Protein AF-A0A3E4IMA4-F1 (afdb_monomer_lite)

Structure (mmCIF, N/CA/C/O backbone):
data_AF-A0A3E4IMA4-F1
#
_entry.id   AF-A0A3E4IMA4-F1
#
loop_
_atom_site.group_PDB
_atom_site.id
_atom_site.type_symbol
_atom_site.label_atom_id
_atom_site.label_alt_id
_atom_site.label_comp_id
_atom_site.label_asym_id
_atom_site.label_entity_id
_atom_site.label_seq_id
_atom_site.pdbx_PDB_ins_code
_atom_site.Cartn_x
_atom_site.Cartn_y
_atom_site.Cartn_z
_atom_site.occupancy
_atom_site.B_iso_or_equiv
_atom_site.auth_seq_id
_atom_site.auth_comp_id
_atom_site.auth_asym_id
_atom_site.auth_atom_id
_atom_site.pdbx_PDB_model_num
ATOM 1 N N . MET A 1 1 ? -2.801 -4.330 1.510 1.00 87.19 1 MET A N 1
ATOM 2 C CA . MET A 1 1 ? -1.564 -3.655 1.043 1.00 87.19 1 MET A CA 1
ATOM 3 C C . MET A 1 1 ? -0.787 -4.439 -0.017 1.00 87.19 1 MET A C 1
ATOM 5 O O . MET A 1 1 ? -0.406 -3.835 -1.012 1.00 87.19 1 MET A O 1
ATOM 9 N N . ARG A 1 2 ? -0.612 -5.766 0.121 1.00 86.00 2 ARG A N 1
ATOM 10 C CA . ARG A 1 2 ? 0.105 -6.627 -0.852 1.00 86.00 2 ARG A CA 1
ATOM 11 C C . ARG A 1 2 ? -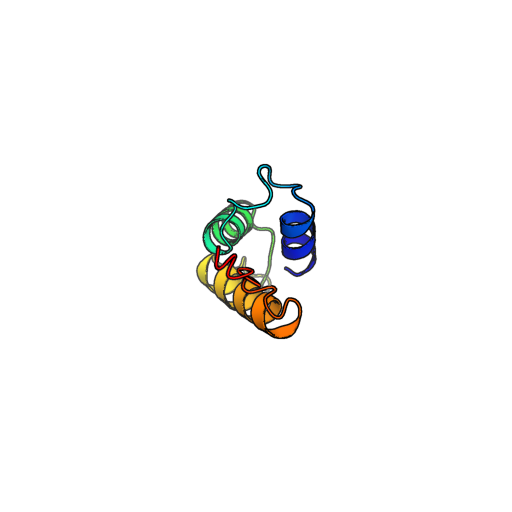0.327 -6.452 -2.315 1.00 86.00 2 ARG A C 1
ATOM 13 O O . ARG A 1 2 ? 0.521 -6.345 -3.191 1.00 86.00 2 ARG A O 1
ATOM 20 N N . LEU A 1 3 ? -1.635 -6.348 -2.573 1.00 86.19 3 LEU A N 1
ATOM 21 C CA . LEU A 1 3 ? -2.165 -6.127 -3.924 1.00 86.19 3 LEU A CA 1
ATOM 22 C C . LEU A 1 3 ? -1.625 -4.837 -4.565 1.00 86.19 3 LEU A C 1
ATOM 24 O O . LEU A 1 3 ? -1.223 -4.861 -5.721 1.00 86.19 3 LEU A O 1
ATOM 28 N N . LEU A 1 4 ? -1.553 -3.731 -3.814 1.00 87.06 4 LEU A N 1
ATOM 29 C CA . LEU A 1 4 ? -1.015 -2.468 -4.334 1.00 87.06 4 LEU A CA 1
ATOM 30 C C . LEU A 1 4 ? 0.485 -2.570 -4.635 1.00 87.06 4 LEU A C 1
ATOM 32 O O . LEU A 1 4 ? 0.946 -1.997 -5.615 1.00 87.06 4 LEU A O 1
ATOM 36 N N . LEU A 1 5 ? 1.241 -3.325 -3.832 1.00 84.56 5 LEU A N 1
ATOM 37 C CA . LEU A 1 5 ? 2.660 -3.582 -4.095 1.00 84.56 5 LEU A CA 1
ATOM 38 C C . LEU A 1 5 ? 2.863 -4.409 -5.370 1.00 84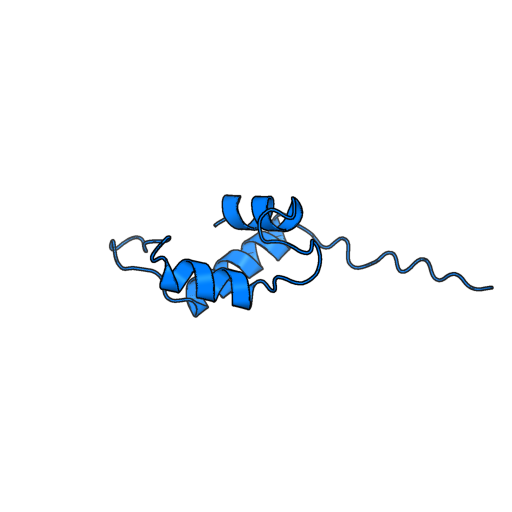.56 5 LEU A C 1
ATOM 40 O O . LEU A 1 5 ? 3.738 -4.087 -6.167 1.00 84.56 5 LEU A O 1
ATOM 44 N N . LYS A 1 6 ? 2.011 -5.412 -5.608 1.00 83.69 6 LYS A N 1
ATOM 45 C CA . LYS A 1 6 ? 2.026 -6.198 -6.848 1.00 83.69 6 LYS A CA 1
ATOM 46 C C . LYS A 1 6 ? 1.680 -5.339 -8.069 1.00 83.69 6 LYS A C 1
ATOM 48 O O . LYS A 1 6 ? 2.422 -5.336 -9.043 1.00 83.69 6 LYS A O 1
ATOM 53 N N . LEU A 1 7 ? 0.620 -4.536 -7.976 1.00 83.44 7 LEU A N 1
ATOM 54 C CA . LEU A 1 7 ? 0.226 -3.588 -9.024 1.00 83.44 7 LEU A CA 1
ATOM 55 C C . LEU A 1 7 ? 1.322 -2.542 -9.303 1.00 83.44 7 LEU A C 1
ATOM 57 O O . LEU A 1 7 ? 1.512 -2.127 -10.445 1.00 83.44 7 LEU A O 1
ATOM 61 N N . ARG A 1 8 ? 2.076 -2.134 -8.273 1.00 80.25 8 ARG A N 1
ATOM 62 C CA . ARG A 1 8 ? 3.267 -1.286 -8.410 1.00 80.25 8 ARG A CA 1
ATOM 63 C C . ARG A 1 8 ? 4.377 -1.983 -9.197 1.00 80.25 8 ARG A C 1
ATOM 65 O O . ARG A 1 8 ? 4.928 -1.355 -10.093 1.00 80.25 8 ARG A O 1
ATOM 72 N N . GLU A 1 9 ? 4.690 -3.245 -8.904 1.00 77.12 9 GLU A N 1
ATOM 73 C CA . GLU A 1 9 ? 5.686 -4.010 -9.675 1.00 77.12 9 GLU A CA 1
ATOM 74 C C . GLU A 1 9 ? 5.251 -4.272 -11.126 1.00 77.12 9 GLU A C 1
ATOM 76 O O . GLU A 1 9 ? 6.074 -4.234 -12.040 1.00 77.12 9 GLU A O 1
ATOM 81 N N . GLU A 1 10 ? 3.955 -4.478 -11.360 1.00 79.94 10 GLU A N 1
ATOM 82 C CA . GLU A 1 10 ? 3.388 -4.684 -12.699 1.00 79.94 10 GLU A CA 1
ATOM 83 C C . GLU A 1 10 ? 3.361 -3.392 -13.545 1.00 79.94 10 GLU A C 1
ATOM 85 O O . GLU A 1 10 ? 3.202 -3.450 -14.766 1.00 79.94 10 GLU A O 1
ATOM 90 N N . GLY A 1 11 ? 3.588 -2.223 -12.932 1.00 73.88 11 GLY A N 1
ATOM 91 C CA . GLY A 1 11 ? 3.558 -0.921 -13.610 1.00 73.88 11 GLY A CA 1
ATOM 92 C C . GLY A 1 11 ? 2.156 -0.334 -13.769 1.00 73.88 11 GLY A C 1
ATOM 93 O O . GLY A 1 11 ? 1.940 0.538 -14.605 1.00 73.88 11 GLY A O 1
ATOM 94 N N . CYS A 1 12 ? 1.187 -0.784 -12.971 1.00 75.06 12 CYS A N 1
ATOM 95 C CA . CYS A 1 12 ? -0.199 -0.321 -13.052 1.00 75.06 12 CYS A CA 1
ATOM 96 C C . CYS A 1 12 ? -0.375 1.138 -12.581 1.00 75.06 12 CYS A C 1
ATOM 98 O O . CYS A 1 12 ? -1.370 1.778 -12.906 1.00 75.06 12 CYS A O 1
ATOM 100 N N . PHE A 1 13 ? 0.599 1.681 -11.841 1.00 70.75 13 PHE A N 1
ATOM 101 C CA . PHE A 1 13 ? 0.625 3.082 -11.399 1.00 70.75 13 PHE A CA 1
ATOM 102 C C . PHE A 1 13 ? 1.431 4.002 -12.336 1.00 70.75 13 PHE A C 1
ATOM 104 O O . PHE A 1 13 ? 1.775 5.118 -11.955 1.00 70.75 13 PHE A O 1
ATOM 111 N N . GLY A 1 14 ? 1.751 3.542 -13.551 1.00 68.94 14 GLY A N 1
ATOM 112 C CA . GLY A 1 14 ? 2.550 4.283 -14.526 1.00 68.94 14 GLY A CA 1
ATOM 113 C C . GLY A 1 14 ? 3.987 3.768 -14.616 1.00 68.94 14 GLY A C 1
ATOM 114 O O . GLY A 1 14 ? 4.225 2.563 -14.690 1.00 68.94 14 GLY A O 1
ATOM 115 N N . ASN A 1 15 ? 4.963 4.676 -14.662 1.00 60.69 15 ASN A N 1
ATOM 116 C CA . ASN A 1 15 ? 6.353 4.327 -14.949 1.00 60.69 15 ASN A CA 1
ATOM 117 C C . ASN A 1 15 ? 6.913 3.360 -13.882 1.00 60.69 15 ASN A C 1
ATOM 119 O O . ASN A 1 15 ? 6.988 3.699 -12.698 1.00 60.69 15 ASN A O 1
ATOM 123 N N . LYS A 1 16 ? 7.310 2.151 -14.312 1.00 55.84 16 LYS A N 1
ATOM 124 C CA . LYS A 1 16 ? 7.622 0.957 -13.485 1.00 55.84 16 LYS A CA 1
ATOM 125 C C . LYS A 1 16 ? 8.662 1.165 -12.371 1.00 55.84 16 LYS A C 1
ATOM 127 O O . LYS A 1 16 ? 8.788 0.320 -11.492 1.00 55.84 16 LYS A O 1
ATOM 132 N N . ASN A 1 17 ? 9.387 2.283 -12.387 1.00 55.53 17 ASN A N 1
ATOM 133 C CA . ASN A 1 17 ? 10.491 2.572 -11.473 1.00 55.53 17 ASN A CA 1
ATOM 134 C C . ASN A 1 17 ? 10.300 3.824 -10.596 1.00 55.53 17 ASN A C 1
ATOM 136 O O . ASN A 1 17 ? 11.156 4.074 -9.751 1.00 55.53 17 ASN A O 1
ATOM 140 N N . GLU A 1 18 ? 9.220 4.600 -10.746 1.00 65.00 18 GLU A N 1
ATOM 141 C CA . GLU A 1 18 ? 9.142 5.935 -10.113 1.00 65.00 18 GLU A CA 1
ATOM 142 C C . GLU A 1 18 ? 8.171 6.062 -8.943 1.00 65.00 18 GLU A C 1
ATOM 144 O O . GLU A 1 18 ? 8.333 6.958 -8.114 1.00 65.00 18 GLU A O 1
ATOM 149 N N . VAL A 1 19 ? 7.185 5.174 -8.807 1.00 74.19 19 VAL A N 1
ATOM 150 C CA . VAL A 1 19 ? 6.241 5.300 -7.691 1.00 74.19 19 VAL A CA 1
ATOM 151 C C . VAL A 1 19 ? 6.925 4.825 -6.415 1.00 74.19 19 VAL A C 1
ATOM 153 O O . VAL A 1 19 ? 7.179 3.633 -6.225 1.00 74.19 19 VAL A O 1
ATOM 156 N N . SER A 1 20 ? 7.277 5.760 -5.536 1.00 84.44 20 SER A N 1
ATOM 157 C CA . SER A 1 20 ? 7.833 5.446 -4.220 1.00 84.44 20 SER A CA 1
ATOM 158 C C . SER A 1 20 ? 6.765 4.811 -3.320 1.00 84.44 20 SER A C 1
ATOM 160 O O . SER A 1 20 ? 5.568 5.035 -3.501 1.00 84.44 20 SER A O 1
ATOM 162 N N . ILE A 1 21 ? 7.188 4.015 -2.332 1.00 87.38 21 ILE A N 1
ATOM 163 C CA . ILE A 1 21 ? 6.263 3.427 -1.343 1.00 87.38 21 ILE A CA 1
ATOM 164 C C . ILE A 1 21 ? 5.514 4.527 -0.587 1.00 87.38 21 ILE A C 1
ATOM 166 O O . ILE A 1 21 ? 4.309 4.416 -0.390 1.00 87.38 21 ILE A O 1
ATOM 170 N N . LYS A 1 22 ? 6.200 5.631 -0.275 1.00 89.69 22 LYS A N 1
ATOM 171 C CA . LYS A 1 22 ? 5.593 6.822 0.316 1.00 89.69 22 LYS A CA 1
ATOM 172 C C . LYS A 1 22 ? 4.471 7.399 -0.552 1.00 89.69 22 LYS A C 1
ATOM 174 O O . LYS A 1 22 ? 3.370 7.611 -0.058 1.00 89.69 22 LYS A O 1
ATOM 179 N N . ALA A 1 23 ? 4.714 7.602 -1.849 1.00 88.88 23 ALA A N 1
ATOM 180 C CA . ALA A 1 23 ? 3.695 8.128 -2.761 1.00 88.88 23 ALA A CA 1
ATOM 181 C C . ALA A 1 23 ? 2.486 7.182 -2.875 1.00 88.88 23 ALA A C 1
ATOM 183 O O . ALA A 1 23 ? 1.339 7.629 -2.877 1.00 88.88 23 ALA A O 1
ATOM 184 N N . LEU A 1 24 ? 2.736 5.869 -2.912 1.00 88.44 24 LEU A N 1
ATOM 185 C CA . LEU A 1 24 ? 1.682 4.857 -2.932 1.00 88.44 24 LEU A CA 1
ATOM 186 C C . LEU A 1 24 ? 0.859 4.857 -1.633 1.00 88.44 24 LEU A C 1
ATOM 188 O O . LEU A 1 24 ? -0.365 4.742 -1.678 1.00 88.44 24 LEU A O 1
ATOM 192 N N . ALA A 1 25 ? 1.515 5.027 -0.486 1.00 91.81 25 ALA A N 1
ATOM 193 C CA . ALA A 1 25 ? 0.874 5.103 0.820 1.00 91.81 25 ALA A 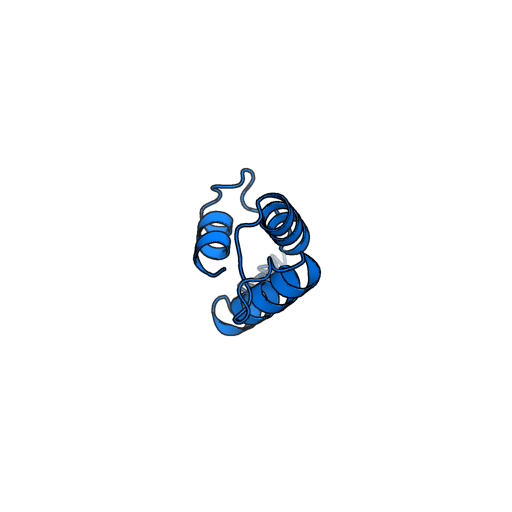CA 1
ATOM 194 C C . ALA A 1 25 ? 0.041 6.383 0.992 1.00 91.81 25 ALA A C 1
ATOM 196 O O . ALA A 1 25 ? -1.083 6.327 1.487 1.00 91.81 25 ALA A O 1
ATOM 197 N N . GLU A 1 26 ? 0.544 7.532 0.533 1.00 91.56 26 GLU A N 1
ATOM 198 C CA . GLU A 1 26 ? -0.205 8.793 0.515 1.00 91.56 26 GLU A CA 1
ATOM 199 C C . GLU A 1 26 ? -1.443 8.711 -0.384 1.00 91.56 26 GLU A C 1
ATOM 201 O O . GLU A 1 26 ? -2.522 9.157 0.010 1.00 91.56 26 GLU A O 1
ATOM 206 N N . TRP A 1 27 ? -1.314 8.110 -1.569 1.00 90.56 27 TRP A N 1
ATOM 207 C CA . TRP A 1 27 ? -2.446 7.866 -2.460 1.00 90.56 27 TRP A CA 1
ATOM 208 C C . TRP A 1 27 ? -3.480 6.931 -1.814 1.00 90.56 27 TRP A C 1
ATOM 210 O O . TRP A 1 27 ? -4.673 7.239 -1.806 1.00 90.56 27 TRP A O 1
ATOM 220 N N . ALA A 1 28 ? -3.025 5.838 -1.194 1.00 90.44 28 ALA A N 1
ATOM 221 C CA . ALA A 1 28 ? -3.896 4.879 -0.524 1.00 90.44 28 ALA A CA 1
ATOM 222 C C . ALA A 1 28 ? -4.638 5.486 0.683 1.00 90.44 28 ALA A C 1
ATOM 224 O O . ALA A 1 28 ? -5.824 5.218 0.879 1.00 90.44 28 ALA A O 1
ATOM 225 N N . ALA A 1 29 ? -3.961 6.334 1.463 1.00 92.69 29 ALA A N 1
ATOM 226 C CA . ALA A 1 29 ? -4.556 7.052 2.588 1.00 92.69 29 ALA A CA 1
ATOM 227 C C . ALA A 1 29 ? -5.611 8.064 2.124 1.00 92.69 29 ALA A C 1
ATOM 229 O O . ALA A 1 29 ? -6.710 8.107 2.673 1.00 92.69 29 ALA A O 1
ATOM 230 N N . LYS A 1 30 ? -5.313 8.848 1.075 1.00 91.50 30 LYS A N 1
ATOM 231 C CA . LYS A 1 30 ? -6.273 9.795 0.478 1.00 91.50 30 LYS A CA 1
ATOM 232 C C . LYS A 1 30 ? -7.515 9.085 -0.053 1.00 91.50 30 LYS A C 1
ATOM 234 O O . LYS A 1 30 ? -8.623 9.570 0.146 1.00 91.50 30 LYS A O 1
ATOM 239 N N . GLY A 1 31 ? -7.329 7.929 -0.688 1.00 90.06 31 GLY A N 1
ATOM 240 C CA . GLY A 1 31 ? -8.421 7.079 -1.157 1.00 90.06 31 GLY A CA 1
ATOM 241 C C . GLY A 1 31 ? -9.113 6.272 -0.058 1.00 90.06 31 GLY A C 1
ATOM 242 O O . GLY A 1 31 ? -10.059 5.554 -0.362 1.00 90.06 31 GLY A O 1
ATOM 243 N N . LYS A 1 32 ? -8.664 6.379 1.205 1.00 90.56 32 LYS A N 1
ATOM 244 C CA . LYS A 1 32 ? -9.239 5.675 2.362 1.00 90.56 32 LYS A CA 1
ATOM 245 C C . LYS A 1 32 ? -9.324 4.151 2.168 1.00 90.56 32 LYS A C 1
ATOM 247 O O . LYS A 1 32 ? -10.224 3.501 2.689 1.00 90.56 32 LYS A O 1
ATOM 252 N N . PHE A 1 33 ? -8.364 3.580 1.437 1.00 87.31 33 PHE A N 1
ATOM 253 C CA . PHE A 1 33 ? -8.393 2.181 0.988 1.00 87.31 33 PHE A CA 1
ATOM 254 C C . PHE A 1 33 ? -8.175 1.143 2.093 1.00 87.31 33 PHE A C 1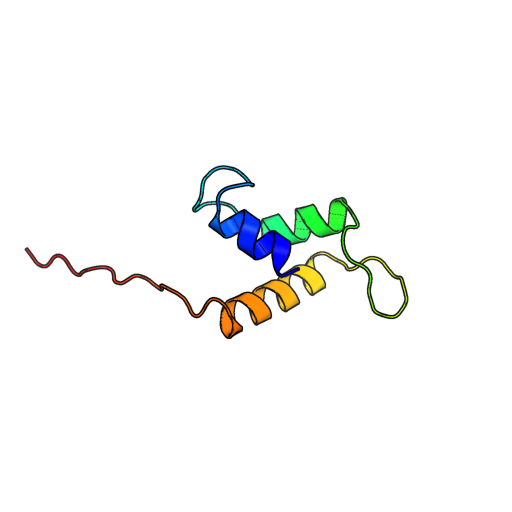
ATOM 256 O O . PHE A 1 33 ? -8.512 -0.024 1.899 1.00 87.31 33 PHE A O 1
ATOM 263 N N . PHE A 1 34 ? -7.574 1.530 3.219 1.00 89.12 34 PHE A N 1
ATOM 264 C CA . PHE A 1 34 ? -7.253 0.605 4.302 1.00 89.12 34 PHE A CA 1
ATOM 265 C C . PHE A 1 34 ? -7.855 1.065 5.622 1.00 89.12 34 PHE A C 1
ATOM 267 O O . PHE A 1 34 ? -7.823 2.252 5.953 1.00 89.12 34 PHE A O 1
ATOM 274 N N . LEU A 1 35 ? -8.373 0.094 6.367 1.00 90.62 35 LEU A N 1
ATOM 275 C CA . LEU A 1 35 ? -8.922 0.250 7.705 1.00 90.62 35 LEU A CA 1
ATOM 276 C C . LEU A 1 35 ? -8.013 -0.464 8.707 1.00 90.62 35 LEU A C 1
ATOM 278 O O . LEU A 1 35 ? -7.397 -1.481 8.384 1.00 90.62 35 LEU A O 1
ATOM 282 N N . SER A 1 36 ? -7.923 0.081 9.914 1.00 87.06 36 SER A N 1
ATOM 283 C CA . SER A 1 36 ? -7.342 -0.600 11.062 1.00 87.06 36 SER A CA 1
ATOM 284 C C . SER A 1 36 ? -8.296 -1.678 11.578 1.00 87.06 36 SER A C 1
ATOM 286 O O . SER A 1 36 ? -9.465 -1.731 11.202 1.00 87.06 36 SER A O 1
ATOM 288 N N . ALA A 1 37 ? -7.825 -2.491 12.523 1.00 86.00 37 ALA A N 1
ATOM 289 C CA . ALA A 1 37 ? -8.664 -3.461 13.230 1.00 86.00 37 ALA A CA 1
ATOM 290 C C . ALA A 1 37 ? -9.831 -2.828 14.021 1.00 86.00 37 ALA A C 1
ATOM 292 O O . ALA A 1 37 ? -10.701 -3.541 14.503 1.00 86.00 37 ALA A O 1
ATOM 293 N N . GLN A 1 38 ? -9.831 -1.502 14.181 1.00 90.81 38 GLN A N 1
ATOM 294 C CA . GLN A 1 38 ? -10.878 -0.732 14.855 1.00 90.81 38 GLN A CA 1
ATOM 295 C C . GLN A 1 38 ? -11.766 0.029 13.853 1.00 90.81 38 GLN A C 1
ATOM 297 O O . GLN A 1 38 ? -12.366 1.032 14.224 1.00 90.81 38 GLN A O 1
ATOM 302 N N . ASP A 1 39 ? -11.777 -0.375 12.577 1.00 89.00 39 ASP A N 1
ATOM 303 C CA . ASP A 1 39 ? -12.529 0.269 11.486 1.00 89.00 39 ASP A CA 1
ATOM 304 C C . ASP A 1 39 ? -12.199 1.757 11.256 1.00 89.00 39 ASP A C 1
ATOM 306 O O . ASP A 1 39 ? -12.948 2.502 10.625 1.00 89.00 39 ASP A O 1
ATOM 310 N N . ASN A 1 40 ? -11.025 2.204 11.707 1.00 90.81 40 ASN A N 1
ATOM 311 C CA . ASN A 1 40 ? -10.534 3.553 11.439 1.00 90.81 40 ASN A CA 1
ATOM 312 C C . ASN A 1 40 ? -9.661 3.562 10.185 1.00 90.81 40 ASN A C 1
ATOM 314 O O . ASN A 1 40 ? -8.810 2.690 10.016 1.00 90.81 40 ASN A O 1
ATOM 318 N N . HIS A 1 41 ? -9.807 4.569 9.321 1.00 92.38 41 HIS A N 1
ATOM 319 C CA . HIS A 1 41 ? -8.941 4.698 8.148 1.00 92.38 41 HIS A CA 1
ATOM 320 C C . HIS A 1 41 ? -7.472 4.822 8.549 1.00 92.38 41 HIS A C 1
ATOM 322 O O . HIS A 1 41 ? -7.108 5.658 9.380 1.00 92.38 41 HIS A O 1
ATOM 328 N N . LEU A 1 42 ? -6.624 4.008 7.922 1.00 91.88 42 LEU A N 1
ATOM 329 C CA . LEU A 1 42 ? -5.189 4.072 8.150 1.00 91.88 42 LEU A CA 1
ATOM 330 C C . LEU A 1 42 ? -4.614 5.363 7.568 1.00 91.88 42 LEU A C 1
ATOM 332 O O . LEU A 1 42 ? -4.921 5.768 6.444 1.00 91.88 42 LEU A O 1
ATOM 336 N N . VAL A 1 43 ? -3.736 5.991 8.345 1.00 92.75 43 VAL A N 1
ATOM 337 C CA . VAL A 1 43 ? -2.960 7.145 7.894 1.00 92.75 43 VAL A CA 1
ATOM 338 C C . VAL A 1 43 ? -1.814 6.691 6.994 1.00 92.75 43 VAL A C 1
ATOM 340 O O . VAL A 1 43 ? -1.321 5.566 7.102 1.00 92.75 43 VAL A O 1
ATOM 343 N N . SER A 1 44 ? -1.352 7.590 6.122 1.00 93.25 44 SER A N 1
ATOM 344 C CA . SER A 1 44 ? -0.294 7.295 5.147 1.00 93.25 44 SER A CA 1
ATOM 345 C C . SER A 1 44 ? 0.967 6.727 5.790 1.00 93.25 44 SER A C 1
ATOM 347 O O . SER A 1 44 ? 1.539 5.790 5.251 1.00 93.25 44 SER A O 1
ATOM 349 N N . LYS A 1 45 ? 1.360 7.230 6.966 1.00 93.31 45 LYS A N 1
ATOM 350 C CA . LYS A 1 45 ? 2.543 6.750 7.689 1.00 93.31 45 LYS A CA 1
ATOM 351 C C . LYS A 1 45 ? 2.450 5.262 8.049 1.00 93.31 45 LYS A C 1
ATOM 353 O O . LYS A 1 45 ? 3.386 4.519 7.786 1.00 93.31 45 LYS A O 1
ATOM 358 N N . THR A 1 46 ? 1.315 4.819 8.589 1.00 92.56 46 THR A N 1
ATOM 359 C CA . THR A 1 46 ? 1.095 3.406 8.939 1.00 92.56 46 THR A CA 1
ATOM 360 C C . THR A 1 46 ? 1.088 2.526 7.692 1.00 92.56 46 THR A C 1
ATOM 362 O O . THR A 1 46 ? 1.707 1.468 7.672 1.00 92.56 46 THR A O 1
ATOM 365 N N . ILE A 1 47 ? 0.447 2.996 6.618 1.00 92.50 47 ILE A N 1
ATOM 366 C CA . ILE A 1 47 ? 0.425 2.285 5.334 1.00 92.50 47 ILE A CA 1
ATOM 367 C C . ILE A 1 47 ? 1.843 2.163 4.753 1.00 92.50 47 ILE A C 1
ATOM 369 O O . ILE A 1 47 ? 2.201 1.108 4.238 1.00 92.50 47 ILE A O 1
ATOM 373 N N . GLU A 1 48 ? 2.656 3.219 4.835 1.00 93.44 48 GLU A N 1
ATOM 374 C CA . GLU A 1 48 ? 4.047 3.227 4.369 1.00 93.44 48 GLU A CA 1
ATOM 375 C C . GLU A 1 48 ? 4.912 2.223 5.141 1.00 93.44 48 GLU A C 1
ATOM 377 O O . GLU A 1 48 ? 5.663 1.463 4.525 1.00 93.44 48 GLU A O 1
ATOM 382 N N . GLU A 1 49 ? 4.789 2.198 6.471 1.00 92.75 49 GLU A N 1
ATOM 383 C CA . GLU A 1 49 ? 5.525 1.284 7.350 1.00 92.75 49 GLU A CA 1
ATOM 384 C C . GLU A 1 49 ? 5.185 -0.181 7.041 1.00 92.75 49 GLU A C 1
ATOM 386 O O . GLU A 1 49 ? 6.091 -0.960 6.729 1.00 92.75 49 GLU A O 1
ATOM 391 N N . GLU A 1 50 ? 3.895 -0.532 7.011 1.00 91.19 50 GLU A N 1
ATOM 392 C CA . GLU A 1 50 ? 3.433 -1.888 6.684 1.00 91.19 50 GLU A CA 1
ATOM 393 C C . GLU A 1 50 ? 3.835 -2.308 5.263 1.00 91.19 50 GLU A C 1
ATOM 395 O O . GLU A 1 50 ? 4.330 -3.416 5.041 1.00 91.19 50 GLU A O 1
ATOM 400 N N . MET A 1 51 ? 3.679 -1.420 4.275 1.00 90.19 51 MET A N 1
ATOM 401 C CA . MET A 1 51 ? 4.145 -1.689 2.915 1.00 90.19 51 MET A CA 1
ATOM 402 C C . MET A 1 51 ? 5.658 -1.902 2.864 1.00 90.19 51 MET A C 1
ATOM 404 O O . MET A 1 51 ? 6.124 -2.765 2.120 1.00 90.19 51 MET A O 1
ATOM 408 N N . GLY A 1 52 ? 6.429 -1.141 3.641 1.00 89.06 52 GLY A N 1
ATOM 409 C CA . GLY A 1 52 ? 7.876 -1.288 3.749 1.00 89.06 52 GLY A CA 1
ATOM 410 C C . GLY A 1 52 ? 8.295 -2.612 4.389 1.00 89.06 52 GLY A C 1
ATOM 411 O O . GLY A 1 52 ? 9.267 -3.221 3.939 1.00 89.06 52 GLY A O 1
ATOM 412 N N . GLU A 1 53 ? 7.569 -3.079 5.404 1.00 89.94 53 GLU A N 1
ATOM 413 C CA . GLU A 1 53 ? 7.780 -4.394 6.021 1.00 89.94 53 GLU A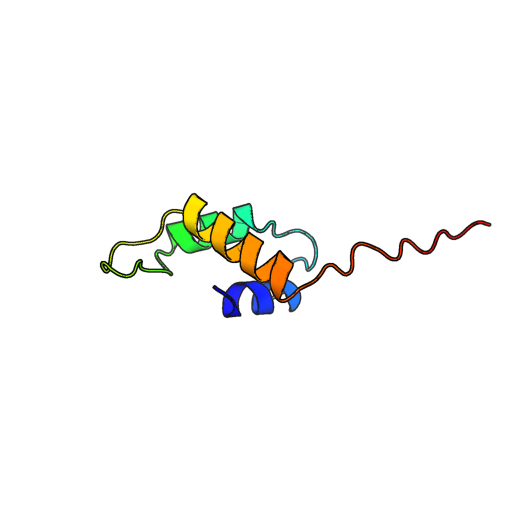 CA 1
ATOM 414 C C . GLU A 1 53 ? 7.474 -5.535 5.056 1.00 89.94 53 GLU A C 1
ATOM 416 O O . GLU A 1 53 ? 8.318 -6.413 4.866 1.00 89.94 53 GLU A O 1
ATOM 421 N N . ILE A 1 54 ? 6.327 -5.477 4.373 1.00 87.19 54 ILE A N 1
ATOM 422 C CA . ILE A 1 54 ? 5.962 -6.448 3.337 1.00 87.19 54 ILE A CA 1
ATOM 423 C C . ILE A 1 54 ? 7.014 -6.454 2.228 1.00 87.19 54 ILE A C 1
ATOM 425 O O . ILE A 1 54 ? 7.442 -7.519 1.797 1.00 87.19 54 ILE A O 1
ATOM 429 N N . LEU A 1 55 ? 7.483 -5.282 1.786 1.00 82.38 55 LEU A N 1
ATOM 430 C CA . LEU A 1 55 ? 8.522 -5.201 0.764 1.00 82.38 55 LEU A CA 1
ATOM 431 C C . LEU A 1 55 ? 9.818 -5.874 1.239 1.00 82.38 55 LEU A C 1
ATOM 433 O O . LEU A 1 55 ? 10.412 -6.640 0.495 1.00 82.38 55 LEU A O 1
ATOM 437 N N . ARG A 1 56 ? 10.256 -5.635 2.480 1.00 82.94 56 ARG A N 1
ATOM 438 C CA . ARG A 1 56 ? 11.458 -6.282 3.036 1.00 82.94 56 ARG A CA 1
ATOM 439 C C . ARG A 1 56 ? 11.301 -7.798 3.191 1.00 82.94 56 ARG A C 1
ATOM 441 O O . ARG A 1 56 ? 12.288 -8.507 3.019 1.00 82.94 56 ARG A O 1
ATOM 448 N N . SER A 1 57 ? 10.100 -8.268 3.524 1.00 83.19 57 SER A N 1
ATOM 449 C CA . SER A 1 57 ? 9.815 -9.680 3.797 1.00 83.19 57 SER A CA 1
ATOM 450 C C . SER A 1 57 ? 9.538 -10.500 2.532 1.00 83.19 57 SER A C 1
ATOM 452 O O . SER A 1 57 ? 10.076 -11.594 2.395 1.00 83.19 57 SER A O 1
ATOM 454 N N . GLU A 1 58 ? 8.726 -9.982 1.609 1.00 75.69 58 GLU A N 1
ATOM 455 C CA . GLU A 1 58 ? 8.204 -10.721 0.445 1.00 75.69 58 GLU A CA 1
ATOM 456 C C . GLU A 1 58 ? 8.861 -10.331 -0.874 1.00 75.69 58 GLU A C 1
ATOM 458 O O . GLU A 1 58 ? 8.934 -11.141 -1.796 1.00 75.69 58 GLU A O 1
ATOM 463 N N . PHE A 1 59 ? 9.376 -9.105 -0.960 1.00 66.25 59 PHE A N 1
ATOM 464 C CA . PHE A 1 59 ? 10.119 -8.613 -2.113 1.00 66.25 59 PHE A CA 1
ATOM 465 C C . PHE A 1 59 ? 11.563 -8.347 -1.690 1.00 66.25 59 PHE A C 1
ATOM 467 O O . PHE A 1 59 ? 11.997 -7.188 -1.747 1.00 66.25 59 PHE A O 1
ATOM 474 N N . PRO A 1 60 ? 12.322 -9.374 -1.233 1.00 59.66 60 PRO A N 1
ATOM 475 C CA . PRO A 1 60 ? 13.719 -9.217 -0.871 1.00 59.66 60 PRO A CA 1
ATOM 476 C C . PRO A 1 60 ? 14.436 -8.733 -2.118 1.00 59.66 60 PRO A C 1
ATOM 478 O O . PRO A 1 60 ? 14.735 -9.485 -3.040 1.00 59.66 60 PRO A O 1
ATOM 481 N N . ARG A 1 61 ? 14.581 -7.415 -2.163 1.00 56.56 61 ARG A N 1
ATOM 482 C CA . ARG A 1 61 ? 15.313 -6.611 -3.111 1.00 56.56 61 ARG A CA 1
ATOM 483 C C . ARG A 1 61 ? 16.114 -7.475 -4.098 1.00 56.56 61 ARG A C 1
ATOM 485 O O . ARG A 1 61 ? 17.223 -7.910 -3.794 1.00 56.56 61 ARG A O 1
ATOM 492 N N . LYS A 1 62 ? 15.661 -7.499 -5.356 1.00 52.41 62 LYS A N 1
ATOM 493 C CA . LYS A 1 62 ? 16.574 -7.225 -6.475 1.00 52.41 62 LYS A CA 1
ATOM 494 C C . LYS A 1 62 ? 17.172 -5.819 -6.249 1.00 52.41 62 LYS A C 1
ATOM 496 O O . LYS A 1 62 ? 16.937 -4.904 -7.029 1.00 52.41 62 LYS A O 1
ATOM 501 N N . ILE A 1 63 ? 17.911 -5.595 -5.148 1.00 50.62 63 ILE A N 1
ATOM 502 C CA . ILE A 1 63 ? 18.935 -4.553 -5.096 1.00 50.62 63 ILE A CA 1
ATOM 503 C C . ILE A 1 63 ? 19.842 -5.023 -6.207 1.00 50.62 63 ILE A C 1
ATOM 505 O O . ILE A 1 63 ? 20.507 -6.041 -6.048 1.00 50.62 63 ILE A O 1
ATOM 509 N N . ASN A 1 64 ? 19.755 -4.360 -7.352 1.00 44.62 64 ASN A N 1
ATOM 510 C CA . ASN A 1 64 ? 20.821 -4.245 -8.319 1.00 44.62 64 ASN A CA 1
ATOM 511 C C . ASN A 1 64 ? 21.949 -5.272 -8.100 1.00 44.62 64 ASN A C 1
ATOM 513 O O . ASN A 1 64 ? 22.953 -4.969 -7.452 1.00 44.62 64 ASN A O 1
ATOM 517 N N . LYS A 1 65 ? 21.879 -6.403 -8.813 1.00 41.31 65 LYS A N 1
ATOM 518 C CA . LYS A 1 65 ? 23.015 -6.678 -9.690 1.00 41.31 65 LYS A CA 1
ATOM 519 C C . LYS A 1 65 ? 23.130 -5.438 -10.583 1.00 41.31 65 LYS A C 1
ATOM 521 O O . LYS A 1 65 ? 22.631 -5.409 -11.697 1.00 41.31 65 LYS A O 1
ATOM 526 N N . ARG A 1 66 ? 23.750 -4.371 -10.062 1.00 43.38 66 ARG A N 1
ATOM 527 C CA . ARG A 1 66 ? 24.638 -3.571 -10.883 1.00 43.38 66 ARG A CA 1
ATOM 528 C C . ARG A 1 66 ? 25.648 -4.622 -11.285 1.00 43.38 66 ARG A C 1
ATOM 530 O O . ARG A 1 66 ? 26.539 -4.943 -10.501 1.00 43.38 66 ARG A O 1
ATOM 537 N N . GLU A 1 67 ? 25.420 -5.261 -12.428 1.00 44.75 67 GLU A N 1
ATOM 538 C CA . GLU A 1 67 ? 26.530 -5.811 -13.172 1.00 44.75 67 GLU A CA 1
ATOM 539 C C . GLU A 1 67 ? 27.520 -4.656 -13.232 1.00 44.75 67 GLU A C 1
ATOM 541 O O . GLU A 1 67 ? 27.273 -3.614 -13.841 1.00 44.75 67 GLU A O 1
ATOM 546 N N . LYS A 1 68 ? 28.573 -4.773 -12.422 1.00 44.75 68 LYS A N 1
ATOM 547 C CA . LYS A 1 68 ? 29.796 -4.036 -12.640 1.00 44.75 68 LYS A CA 1
ATOM 548 C C . LYS A 1 68 ? 30.225 -4.472 -14.031 1.00 44.75 68 LYS A C 1
ATOM 550 O O . LYS A 1 68 ? 30.934 -5.462 -14.173 1.00 44.75 68 LYS A O 1
ATOM 555 N N . THR A 1 69 ? 29.766 -3.764 -15.053 1.00 46.41 69 THR A N 1
ATOM 556 C CA . THR A 1 69 ? 30.446 -3.753 -16.335 1.00 46.41 69 THR A CA 1
ATOM 557 C C . THR A 1 69 ? 31.755 -3.019 -16.076 1.00 46.41 69 THR A C 1
ATOM 559 O O . THR A 1 69 ? 31.865 -1.818 -16.295 1.00 46.41 69 THR A O 1
ATOM 562 N N . SER A 1 70 ? 32.721 -3.737 -15.496 1.00 50.09 70 SER A N 1
ATOM 563 C CA . SER A 1 70 ? 34.130 -3.436 -15.693 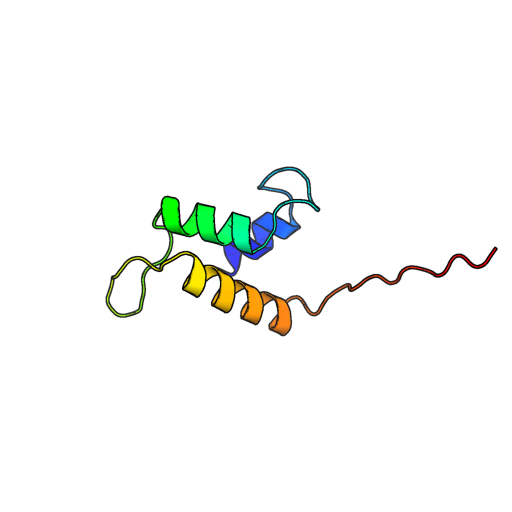1.00 50.09 70 SER A CA 1
ATOM 564 C C . SER A 1 70 ? 34.393 -3.713 -17.166 1.00 50.09 70 SER A C 1
ATOM 566 O O . SER A 1 70 ? 34.430 -4.868 -17.588 1.00 50.09 70 SER A O 1
ATOM 568 N N . ARG A 1 71 ? 34.486 -2.643 -17.946 1.00 41.25 71 ARG A N 1
ATOM 569 C CA . ARG A 1 71 ? 35.275 -2.609 -19.170 1.00 41.25 71 ARG A CA 1
ATOM 570 C C . ARG A 1 71 ? 36.434 -1.666 -18.927 1.00 41.25 71 ARG A C 1
ATOM 572 O O . ARG A 1 71 ? 36.200 -0.660 -18.219 1.00 41.25 71 ARG A O 1
#

Organism: NCBI:txid329854

pLDDT: mean 78.35, std 16.33, range [41.25, 93.44]

Foldseek 3Di:
DVVLVVCQCVCVVHDNPPCDLLNSLCVCQVVLVDADPVRHRDHSVVSSVVVVVCCVVVVVDPPDPPVPPPD

Secondary structure (DSSP, 8-state):
-HHHHHHHHHTTTSSTTT--HHHHHHHHHHTT--B-TTSPBPPHHHHHHHHHHHHHHHS------------

Radius of gyration: 14.53 Å; chains: 1; bounding box: 48×20×34 Å

Sequence (71 aa):
MRLLLKLREEGCFGNKNEVSIKALAEWAAKGKFFLSAQDNHLVSKTIEEEMGEILRSEFPRKINKREKTSR